Protein AF-Q3LBG8-F1 (afdb_monomer_lite)

Radius of gyration: 11.55 Å; chains: 1; bounding box: 25×23×34 Å

InterPro domains:
  IPR002207 Class I peroxidase [PR00459] (1-25)
  IPR002207 Class I peroxidase [PR00459] (27-52)
  IPR010255 Haem peroxidase superfamily [SSF48113] (3-55)
  IPR044831 Heme-binding peroxidase Ccp1-like [PTHR31356] (1-55)

Secondary structure (DSSP, 8-state):
--SS--S-SSS-TTS-SSHHHHHHHH---TT----HHHHHHHHSHHHHHHHHHH-

Sequence (55 aa):
ERSGFEGPWTSNPLIFDNSYFIELVTGEKEGLLQLPSDKALLADPSFAVYVQKYA

Structure (mmCIF, N/CA/C/O backbone):
data_AF-Q3LBG8-F1
#
_entry.id   AF-Q3LBG8-F1
#
loop_
_atom_site.group_PDB
_atom_site.id
_atom_site.type_symbol
_atom_site.label_atom_id
_atom_site.label_alt_id
_atom_site.label_comp_id
_atom_site.label_asym_id
_atom_site.label_entity_id
_atom_site.label_seq_id
_atom_site.pdbx_PDB_ins_code
_atom_site.Cartn_x
_atom_site.Cartn_y
_atom_site.Cartn_z
_atom_site.occupancy
_atom_site.B_iso_or_equiv
_atom_site.auth_seq_id
_atom_site.auth_comp_id
_atom_site.auth_asym_id
_atom_site.auth_atom_id
_atom_site.pdbx_PDB_model_num
ATOM 1 N N . GLU A 1 1 ? -5.698 0.414 -25.319 1.00 65.75 1 GLU A N 1
ATOM 2 C CA . GLU A 1 1 ? -5.968 0.882 -23.945 1.00 65.75 1 GLU A CA 1
ATOM 3 C C . GLU A 1 1 ? -5.802 -0.289 -22.987 1.00 65.75 1 GLU A C 1
ATOM 5 O O . GLU A 1 1 ? -6.225 -1.382 -23.344 1.00 65.75 1 GLU A O 1
ATOM 10 N N . ARG A 1 2 ? -5.099 -0.112 -21.861 1.00 92.00 2 ARG A N 1
ATOM 11 C CA . ARG A 1 2 ? -4.844 -1.190 -20.882 1.00 92.00 2 ARG A CA 1
ATOM 12 C C . ARG A 1 2 ? -6.025 -1.310 -19.913 1.0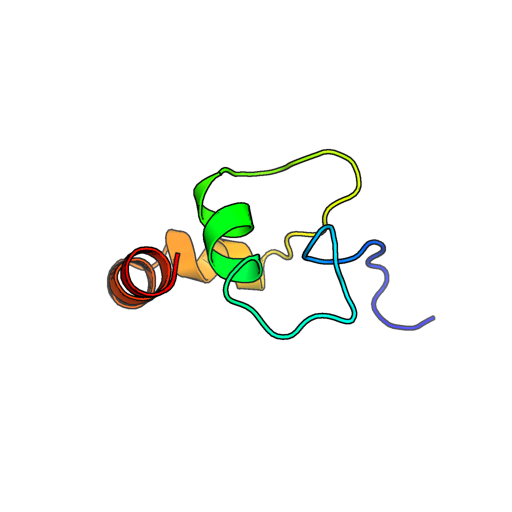0 92.00 2 ARG A C 1
ATOM 14 O O . ARG A 1 2 ? -6.977 -2.015 -20.213 1.00 92.00 2 ARG A O 1
ATOM 21 N N . SER A 1 3 ? -5.973 -0.610 -18.781 1.00 93.38 3 SER A N 1
ATOM 22 C CA . SER A 1 3 ? -7.003 -0.642 -17.733 1.00 93.38 3 SER A CA 1
ATOM 23 C C . SER A 1 3 ? -7.785 0.668 -17.583 1.00 93.38 3 SER A C 1
ATOM 25 O O . SER A 1 3 ? -8.812 0.670 -16.916 1.00 93.38 3 SER A O 1
ATOM 27 N N . GLY A 1 4 ? -7.306 1.776 -18.163 1.00 95.38 4 GLY A N 1
ATOM 28 C CA . GLY A 1 4 ? -7.854 3.118 -17.926 1.00 95.38 4 GLY A CA 1
ATOM 29 C C . GLY A 1 4 ? -7.419 3.763 -16.599 1.00 95.38 4 GLY A C 1
ATOM 30 O O . GLY A 1 4 ? -7.869 4.863 -16.299 1.00 95.38 4 GLY A O 1
ATOM 31 N N . PHE A 1 5 ? -6.545 3.108 -15.824 1.00 94.94 5 PHE A N 1
ATOM 32 C CA . PHE A 1 5 ? -5.918 3.664 -14.619 1.00 94.94 5 PHE A CA 1
ATOM 33 C C . PHE A 1 5 ? -4.449 4.003 -14.879 1.00 94.94 5 PHE A C 1
ATOM 35 O O . PHE A 1 5 ? -3.770 3.295 -15.629 1.00 94.94 5 PHE A O 1
ATOM 42 N N . GLU A 1 6 ? -3.959 5.054 -14.226 1.00 95.19 6 GLU A N 1
ATOM 43 C CA . GLU A 1 6 ? -2.599 5.564 -14.386 1.00 95.19 6 GLU A CA 1
ATOM 44 C C . GLU A 1 6 ? -1.944 5.826 -13.024 1.00 95.19 6 GLU A C 1
ATOM 46 O O . GLU A 1 6 ? -2.618 6.182 -12.059 1.00 95.19 6 GLU A O 1
ATOM 51 N N . GLY A 1 7 ? -0.624 5.644 -12.968 1.00 95.44 7 GLY A N 1
ATOM 52 C CA . GLY A 1 7 ? 0.191 5.859 -11.775 1.00 95.44 7 GLY A CA 1
ATOM 53 C C . GLY A 1 7 ? 0.666 4.560 -11.104 1.00 95.44 7 GLY A C 1
ATOM 54 O O . GLY A 1 7 ? 0.059 3.501 -11.281 1.00 95.44 7 GLY A O 1
ATOM 55 N N . PRO A 1 8 ? 1.789 4.610 -10.368 1.00 97.81 8 PRO A N 1
ATOM 56 C CA . PRO A 1 8 ? 2.278 3.496 -9.563 1.00 97.81 8 PRO A CA 1
ATOM 57 C C . PRO A 1 8 ? 1.577 3.426 -8.198 1.00 97.81 8 PRO A C 1
ATOM 59 O O . PRO A 1 8 ? 1.080 4.425 -7.692 1.00 97.81 8 PRO A O 1
ATOM 62 N N . TRP A 1 9 ? 1.606 2.260 -7.553 1.00 97.81 9 TRP A N 1
ATOM 63 C CA . TRP A 1 9 ? 1.116 2.094 -6.175 1.00 97.81 9 TRP A CA 1
ATOM 64 C C . TRP A 1 9 ? 2.103 2.572 -5.104 1.00 97.81 9 TRP A C 1
ATOM 66 O O . TRP A 1 9 ? 1.712 2.808 -3.966 1.00 97.81 9 TRP A O 1
ATOM 76 N N . THR A 1 10 ? 3.389 2.678 -5.441 1.00 97.75 10 THR A N 1
ATOM 77 C CA . THR A 1 10 ? 4.451 3.079 -4.512 1.00 97.75 10 THR A CA 1
ATOM 78 C C . THR A 1 10 ? 5.386 4.074 -5.190 1.00 97.75 10 THR A C 1
ATOM 80 O O . THR A 1 10 ? 5.523 4.085 -6.416 1.00 97.75 10 THR A O 1
ATOM 83 N N . SER A 1 11 ? 6.089 4.878 -4.393 1.00 96.75 11 SER A N 1
ATOM 84 C CA . SER A 1 11 ? 7.106 5.812 -4.897 1.00 96.75 11 SER A CA 1
ATOM 85 C C . SER A 1 11 ? 8.298 5.107 -5.560 1.00 96.75 11 SER A C 1
ATOM 87 O O . SER A 1 11 ? 9.015 5.719 -6.347 1.00 96.75 11 SER A O 1
ATOM 89 N N . ASN A 1 12 ? 8.503 3.817 -5.264 1.00 96.69 12 ASN A N 1
ATOM 90 C CA . ASN A 1 12 ? 9.589 2.990 -5.785 1.00 96.69 12 ASN A CA 1
ATOM 91 C C . ASN A 1 12 ? 9.024 1.750 -6.514 1.00 96.69 12 ASN A C 1
ATOM 93 O O . ASN A 1 12 ? 9.136 0.637 -6.000 1.00 96.69 12 ASN A O 1
ATOM 97 N N . PRO A 1 13 ? 8.446 1.886 -7.724 1.00 97.12 13 PRO A N 1
ATOM 98 C CA . PRO A 1 13 ? 7.687 0.812 -8.384 1.00 97.12 13 PRO A CA 1
ATOM 99 C C . PRO A 1 13 ? 8.516 -0.415 -8.805 1.00 97.12 13 PRO A C 1
ATOM 101 O O . PRO A 1 13 ? 7.953 -1.422 -9.226 1.00 97.12 13 PRO A O 1
ATOM 104 N N . LEU A 1 14 ? 9.847 -0.335 -8.727 1.00 97.88 14 LEU A N 1
ATOM 105 C CA . LEU A 1 14 ? 10.774 -1.426 -9.050 1.00 97.88 14 LEU A CA 1
ATOM 106 C C . LEU A 1 14 ? 11.368 -2.104 -7.806 1.00 97.88 14 LEU A C 1
ATOM 108 O O . LEU A 1 14 ? 12.183 -3.015 -7.945 1.00 97.88 14 LEU A O 1
ATOM 112 N N . ILE A 1 15 ? 10.994 -1.659 -6.604 1.00 98.38 15 ILE A N 1
ATOM 113 C CA . ILE A 1 15 ? 11.461 -2.228 -5.339 1.00 98.38 15 ILE A CA 1
ATOM 114 C C . ILE A 1 15 ? 10.361 -3.112 -4.757 1.00 98.38 15 ILE A C 1
ATOM 116 O O . ILE A 1 15 ? 9.215 -2.693 -4.622 1.00 98.38 15 ILE A O 1
ATOM 120 N N . PHE A 1 16 ? 10.721 -4.353 -4.424 1.00 98.25 16 PHE A N 1
ATOM 121 C CA . PHE A 1 16 ? 9.830 -5.269 -3.723 1.00 98.25 16 PHE A CA 1
ATOM 122 C C . PHE A 1 16 ? 9.982 -5.067 -2.215 1.00 98.25 16 PHE A C 1
ATOM 124 O O . PHE A 1 16 ? 10.931 -5.556 -1.602 1.00 98.25 16 PHE A O 1
ATOM 131 N N . ASP A 1 17 ? 9.050 -4.323 -1.635 1.00 98.12 17 ASP A N 1
ATOM 132 C CA . ASP A 1 17 ? 8.961 -4.038 -0.208 1.00 98.12 17 ASP A CA 1
ATOM 133 C C . ASP A 1 17 ? 7.487 -3.977 0.236 1.00 98.12 17 ASP A C 1
ATOM 135 O O . ASP A 1 17 ? 6.580 -4.381 -0.498 1.00 98.12 17 ASP A O 1
ATOM 139 N N . ASN A 1 18 ? 7.233 -3.516 1.461 1.00 98.06 18 ASN A N 1
ATOM 140 C CA . ASN A 1 18 ? 5.889 -3.416 2.017 1.00 98.06 18 ASN A CA 1
ATOM 141 C C . ASN A 1 18 ? 5.222 -2.042 1.816 1.00 98.06 18 ASN A C 1
ATOM 143 O O . ASN A 1 18 ? 4.144 -1.802 2.365 1.00 98.06 18 ASN A O 1
ATOM 147 N N . SER A 1 19 ? 5.811 -1.160 0.998 1.00 98.12 19 SER A N 1
ATOM 148 C CA . SER A 1 19 ? 5.321 0.208 0.793 1.00 98.12 19 SER A CA 1
ATOM 149 C C . SER A 1 19 ? 3.879 0.243 0.294 1.00 98.12 19 SER A C 1
ATOM 151 O O . SER A 1 19 ? 3.148 1.156 0.643 1.00 98.12 19 SER A O 1
ATOM 153 N N . TYR A 1 20 ? 3.425 -0.769 -0.454 1.00 98.25 20 TYR A N 1
ATOM 154 C CA . TYR A 1 20 ? 2.023 -0.878 -0.874 1.00 98.25 20 TYR A CA 1
ATOM 155 C C . TYR A 1 20 ? 1.044 -0.787 0.311 1.00 98.25 20 TYR A C 1
ATOM 157 O O . TYR A 1 20 ? 0.077 -0.031 0.258 1.00 98.25 20 TYR A O 1
ATOM 165 N N . PHE A 1 21 ? 1.303 -1.528 1.394 1.00 98.31 21 PHE A N 1
ATOM 166 C CA . PHE A 1 21 ? 0.422 -1.543 2.562 1.00 98.31 21 PHE A CA 1
ATOM 167 C C . PHE A 1 21 ? 0.546 -0.254 3.377 1.00 98.31 21 PHE A C 1
ATOM 169 O O . PHE A 1 21 ? -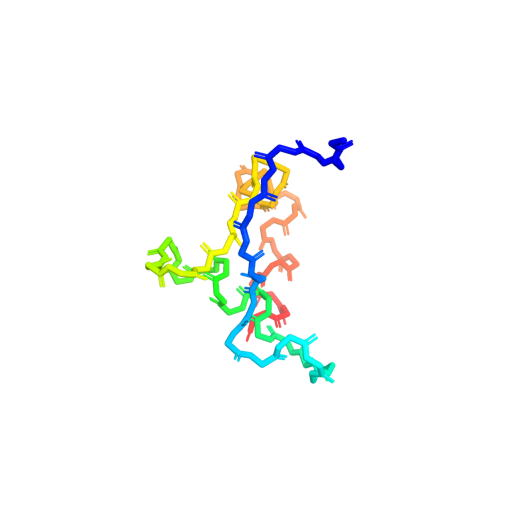0.469 0.266 3.835 1.00 98.31 21 PHE A O 1
ATOM 176 N N . ILE A 1 22 ? 1.760 0.297 3.497 1.00 97.62 22 ILE A N 1
ATOM 177 C CA . ILE A 1 22 ? 1.997 1.596 4.144 1.00 97.62 22 ILE A CA 1
ATOM 178 C C . ILE A 1 22 ? 1.200 2.691 3.430 1.00 97.62 22 ILE A C 1
ATOM 180 O O . ILE A 1 22 ? 0.440 3.417 4.069 1.00 97.62 22 ILE A O 1
ATOM 184 N N . GLU A 1 23 ? 1.326 2.780 2.105 1.00 97.56 23 GLU A N 1
ATOM 185 C CA . GLU A 1 23 ? 0.621 3.771 1.293 1.00 97.56 23 GLU A CA 1
ATOM 186 C C . GLU A 1 23 ? -0.897 3.610 1.412 1.00 97.56 23 GLU A C 1
ATOM 188 O O . GLU A 1 23 ? -1.607 4.596 1.627 1.00 97.56 23 GLU A O 1
ATOM 193 N N . LEU A 1 24 ? -1.391 2.368 1.394 1.00 96.88 24 LEU A N 1
ATOM 194 C CA . LEU A 1 24 ? -2.807 2.067 1.582 1.00 96.88 24 LEU A CA 1
ATOM 195 C C . LEU A 1 24 ? -3.326 2.567 2.943 1.00 96.88 24 LEU A C 1
ATOM 197 O O . LEU A 1 24 ? -4.362 3.226 2.986 1.00 96.88 24 LEU A O 1
ATOM 201 N N . VAL A 1 25 ? -2.595 2.332 4.041 1.00 96.38 25 VAL A N 1
ATOM 202 C CA . VAL A 1 25 ? -2.969 2.802 5.393 1.00 96.38 25 VAL A CA 1
ATOM 203 C C . VAL A 1 25 ? -2.893 4.326 5.521 1.00 96.38 25 VAL A C 1
ATOM 205 O O . VAL A 1 25 ? -3.725 4.918 6.210 1.00 96.38 25 VAL A O 1
ATOM 208 N N . THR A 1 26 ? -1.931 4.981 4.864 1.00 95.44 26 THR A N 1
ATOM 209 C CA . THR A 1 26 ? -1.789 6.448 4.926 1.00 95.44 26 THR A CA 1
ATOM 210 C C . THR A 1 26 ? -2.837 7.214 4.116 1.00 95.44 26 THR A C 1
ATOM 212 O O . THR A 1 26 ? -3.000 8.414 4.333 1.00 95.44 26 THR A O 1
ATOM 215 N N . GLY A 1 27 ? -3.567 6.534 3.230 1.00 93.00 27 GLY A N 1
ATOM 216 C CA . GLY A 1 27 ? -4.594 7.132 2.378 1.00 93.00 27 GLY A CA 1
ATOM 217 C C . GLY A 1 27 ? -4.055 7.664 1.048 1.00 93.00 27 GLY A C 1
ATOM 218 O O . GLY A 1 27 ? -2.910 7.422 0.675 1.00 93.00 27 GLY A O 1
ATOM 219 N N . GLU A 1 28 ? -4.916 8.351 0.296 1.00 93.56 28 GLU A N 1
ATOM 220 C CA . GLU A 1 28 ? -4.592 8.826 -1.052 1.00 93.56 28 GLU A CA 1
ATOM 221 C C . GLU A 1 28 ? -3.503 9.907 -1.042 1.00 93.56 28 GLU A C 1
ATOM 223 O O . GLU A 1 28 ? -3.555 10.861 -0.262 1.00 93.56 28 GLU A O 1
ATOM 228 N N . LYS A 1 29 ? -2.543 9.783 -1.964 1.00 94.00 29 LYS A N 1
ATOM 229 C CA . LYS A 1 29 ? -1.483 10.767 -2.207 1.00 94.00 29 LYS A CA 1
ATOM 230 C C . LYS A 1 29 ? -1.418 11.095 -3.690 1.00 94.00 29 LYS A C 1
ATOM 232 O O . LYS A 1 29 ? -1.636 10.231 -4.537 1.00 94.00 29 LYS A O 1
ATOM 237 N N . GLU A 1 30 ? -1.100 12.346 -4.004 1.00 93.69 30 GLU A N 1
ATOM 238 C CA . GLU A 1 30 ? -0.921 12.782 -5.387 1.00 93.69 30 GLU A CA 1
ATOM 239 C C . GLU A 1 30 ? 0.178 11.956 -6.076 1.00 93.69 30 GLU A C 1
ATOM 241 O O . GLU A 1 30 ? 1.254 11.739 -5.519 1.00 93.69 30 GLU A O 1
ATOM 246 N N . GLY A 1 31 ? -0.110 11.468 -7.284 1.00 94.06 31 GLY A N 1
ATOM 247 C CA . GLY A 1 31 ? 0.817 10.649 -8.066 1.00 94.06 31 GLY A CA 1
ATOM 248 C C . GLY A 1 31 ? 0.865 9.164 -7.691 1.00 94.06 31 GLY A C 1
ATOM 249 O O . GLY A 1 31 ? 1.536 8.415 -8.400 1.00 94.06 31 GLY A O 1
ATOM 250 N N . LEU A 1 32 ? 0.152 8.721 -6.647 1.00 96.94 32 LEU A N 1
ATOM 251 C CA . LEU A 1 32 ? 0.022 7.304 -6.297 1.00 96.94 32 LEU A CA 1
ATOM 252 C C . LEU A 1 32 ? -1.381 6.772 -6.594 1.00 96.94 32 LEU A C 1
ATOM 254 O O . LEU A 1 32 ? -2.395 7.432 -6.371 1.00 96.94 32 LEU A O 1
ATOM 258 N N . LEU A 1 33 ? -1.425 5.544 -7.097 1.00 97.44 33 LEU A N 1
ATOM 259 C CA . LEU A 1 33 ? -2.643 4.846 -7.472 1.00 97.44 33 LEU A CA 1
ATOM 260 C C . LEU A 1 33 ? -3.199 4.048 -6.288 1.00 97.44 33 LEU A C 1
ATOM 262 O O . LEU A 1 33 ? -2.483 3.277 -5.652 1.00 97.44 33 LEU A O 1
ATOM 266 N N . GLN A 1 34 ? -4.505 4.173 -6.053 1.00 97.25 34 GLN A N 1
ATOM 267 C CA . GLN A 1 34 ? -5.279 3.244 -5.228 1.00 97.25 34 GLN A CA 1
ATOM 268 C C . GLN A 1 34 ? -6.568 2.874 -5.958 1.00 97.25 34 GLN A C 1
ATOM 270 O O . GLN A 1 34 ? -7.469 3.701 -6.131 1.00 97.25 34 GLN A O 1
ATOM 275 N N . LEU A 1 35 ? -6.672 1.620 -6.387 1.00 97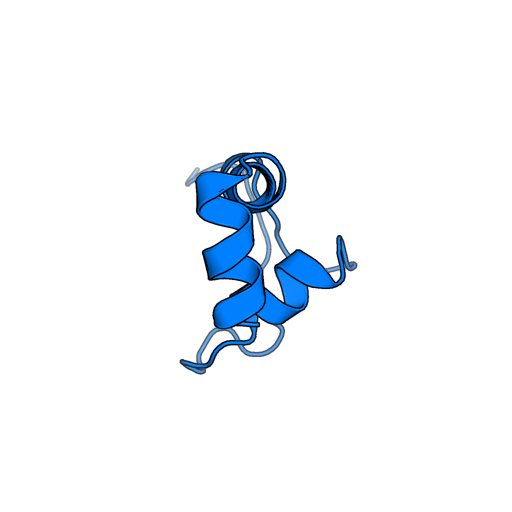.25 35 LEU A N 1
ATOM 276 C CA . LEU A 1 35 ? -7.862 1.104 -7.051 1.00 97.25 35 LEU A CA 1
ATOM 277 C C . LEU A 1 35 ? 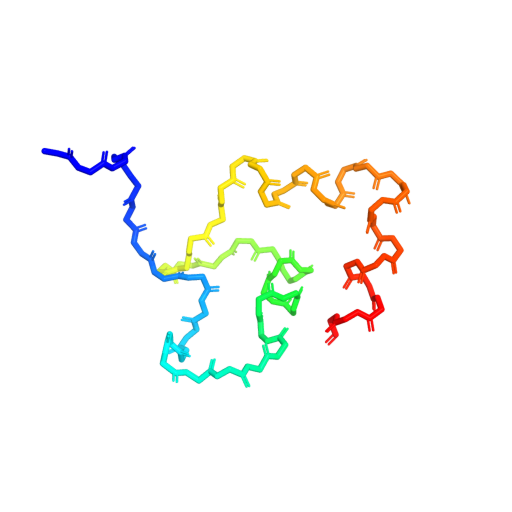-8.999 0.862 -6.046 1.00 97.25 35 LEU A C 1
ATOM 279 O O . LEU A 1 35 ? -8.757 0.667 -4.851 1.00 97.25 35 LEU A O 1
ATOM 283 N N . PRO A 1 36 ? -10.259 0.778 -6.516 1.00 97.44 36 PRO A N 1
ATOM 284 C CA . PRO A 1 36 ? -11.377 0.356 -5.670 1.00 97.44 36 PRO A CA 1
ATOM 285 C C . PRO A 1 36 ? -11.145 -1.002 -4.987 1.00 97.44 36 PRO A C 1
ATOM 287 O O . PRO A 1 36 ? -11.564 -1.194 -3.849 1.00 97.44 36 PRO A O 1
ATOM 290 N N . SER A 1 37 ? -10.444 -1.924 -5.657 1.00 97.81 37 SER A N 1
ATOM 291 C CA . SER A 1 37 ? -10.050 -3.222 -5.097 1.00 97.81 37 SER A CA 1
ATOM 292 C C . SER A 1 37 ? -9.079 -3.094 -3.927 1.00 97.81 37 SER A C 1
ATOM 294 O O . SER A 1 37 ? -9.197 -3.837 -2.958 1.00 97.81 37 SER A O 1
ATOM 296 N N . ASP A 1 38 ? -8.152 -2.140 -3.993 1.00 97.94 38 ASP A N 1
ATOM 297 C CA . ASP A 1 38 ? -7.127 -1.946 -2.966 1.00 97.94 38 ASP A CA 1
ATOM 298 C C . ASP A 1 38 ? -7.786 -1.393 -1.699 1.00 97.94 38 ASP A C 1
ATOM 300 O O . ASP A 1 38 ? -7.596 -1.906 -0.598 1.00 97.94 38 ASP A O 1
ATOM 304 N N . LYS A 1 39 ? -8.682 -0.414 -1.868 1.00 97.25 39 LYS A N 1
ATOM 305 C CA . LYS A 1 39 ? -9.467 0.174 -0.772 1.00 97.25 39 LYS A CA 1
ATOM 306 C C . LYS A 1 39 ? -10.414 -0.826 -0.112 1.00 97.25 39 LYS A C 1
ATOM 308 O O . LYS A 1 39 ? -10.669 -0.723 1.087 1.00 97.25 39 LYS A O 1
ATOM 313 N N . ALA A 1 40 ? -10.913 -1.812 -0.860 1.00 98.12 40 ALA A N 1
ATOM 314 C CA . ALA A 1 40 ? -11.757 -2.865 -0.301 1.00 98.12 40 ALA A CA 1
ATOM 315 C C . ALA A 1 40 ? -11.034 -3.681 0.789 1.00 98.12 40 ALA A C 1
ATOM 317 O O . ALA A 1 40 ? -11.686 -4.152 1.719 1.00 98.12 40 ALA A O 1
ATOM 318 N N . LEU A 1 41 ? -9.698 -3.782 0.736 1.00 98.00 41 LEU A N 1
ATOM 319 C CA . LEU A 1 41 ? -8.898 -4.467 1.760 1.00 98.00 41 LEU A CA 1
ATOM 320 C C . LEU A 1 41 ? -8.944 -3.764 3.124 1.00 98.00 41 LEU A C 1
ATOM 322 O O . LEU A 1 41 ? -8.808 -4.424 4.149 1.00 98.00 41 LEU A O 1
ATOM 326 N N . LEU A 1 42 ? -9.126 -2.440 3.143 1.00 95.62 42 LEU A N 1
ATOM 327 C CA . LEU A 1 42 ? -9.303 -1.668 4.377 1.00 95.62 42 LEU A CA 1
ATOM 328 C C . LEU A 1 42 ? -10.748 -1.702 4.881 1.00 95.62 42 LEU A C 1
ATOM 330 O O . LEU A 1 42 ? -10.978 -1.630 6.085 1.00 95.62 42 LEU A O 1
ATOM 334 N N . ALA A 1 43 ? -11.713 -1.772 3.962 1.00 95.75 43 ALA A N 1
ATOM 335 C CA . ALA A 1 43 ? -13.132 -1.763 4.297 1.00 95.75 43 ALA A CA 1
ATOM 336 C C . ALA A 1 43 ? -13.604 -3.093 4.905 1.00 95.75 43 ALA A C 1
ATOM 338 O O . ALA A 1 43 ? -14.486 -3.093 5.763 1.00 95.75 43 ALA A O 1
ATOM 339 N N . ASP A 1 44 ? -13.033 -4.219 4.468 1.00 97.75 44 ASP A N 1
ATOM 340 C CA . ASP A 1 44 ? -13.367 -5.538 4.999 1.00 97.75 44 ASP A CA 1
ATOM 341 C C . ASP A 1 44 ? -12.595 -5.831 6.305 1.00 97.75 44 ASP A C 1
ATOM 343 O O . ASP A 1 44 ? -11.362 -5.877 6.288 1.00 97.75 44 ASP A O 1
ATOM 347 N N . PRO A 1 45 ? -13.275 -6.091 7.440 1.00 97.50 45 PRO A N 1
ATOM 348 C CA . PRO A 1 45 ? -12.605 -6.348 8.717 1.00 97.50 45 PRO A CA 1
ATOM 349 C C . PRO A 1 45 ? -11.674 -7.568 8.711 1.00 97.50 45 PRO A C 1
ATOM 351 O O . PRO A 1 45 ? -10.688 -7.590 9.450 1.00 97.50 45 PRO A O 1
ATOM 354 N N . SER A 1 46 ? -11.968 -8.581 7.892 1.00 97.94 46 SER A N 1
ATOM 355 C CA . SER A 1 46 ? -11.158 -9.800 7.791 1.00 97.94 46 SER A CA 1
ATOM 356 C C . SER A 1 46 ? -9.872 -9.557 7.004 1.00 97.94 46 SER A C 1
ATOM 358 O O . SER A 1 46 ? -8.876 -10.234 7.250 1.00 97.94 46 SER A O 1
ATOM 360 N N . PHE A 1 47 ? -9.861 -8.588 6.083 1.00 98.00 47 PHE A N 1
ATOM 361 C CA . PHE A 1 47 ? -8.659 -8.190 5.344 1.00 98.00 47 PHE A CA 1
ATOM 362 C C . PHE A 1 47 ? -7.873 -7.071 6.023 1.00 98.00 47 PHE A C 1
ATOM 364 O O . PHE A 1 47 ? -6.640 -7.096 5.987 1.00 98.00 47 PHE A O 1
ATOM 371 N N . ALA A 1 48 ? -8.546 -6.157 6.720 1.00 97.44 48 ALA A N 1
ATOM 372 C CA . ALA A 1 48 ? -7.913 -5.023 7.386 1.00 97.44 48 ALA A CA 1
ATOM 373 C C . ALA A 1 48 ? -6.817 -5.459 8.373 1.00 97.44 48 ALA A C 1
ATOM 375 O O . ALA A 1 48 ? -5.770 -4.817 8.460 1.00 97.44 48 ALA A O 1
ATOM 376 N N . VAL A 1 49 ? -7.000 -6.593 9.061 1.00 98.06 49 VAL A N 1
ATOM 377 C CA . VAL A 1 49 ? -5.979 -7.161 9.961 1.00 98.06 49 VAL A CA 1
ATOM 378 C C . VAL A 1 49 ? -4.678 -7.521 9.240 1.00 98.06 49 VAL A C 1
ATOM 380 O O . VAL A 1 49 ? -3.602 -7.384 9.817 1.00 98.06 49 VAL A O 1
ATOM 383 N N . TYR A 1 50 ? -4.749 -7.950 7.978 1.00 98.31 50 TYR A N 1
ATOM 384 C CA . TYR A 1 50 ? -3.567 -8.260 7.176 1.00 98.31 50 TYR A CA 1
ATOM 385 C C . TYR A 1 50 ? -2.926 -6.998 6.615 1.00 98.31 50 TYR A C 1
ATOM 387 O O . TYR A 1 50 ? -1.703 -6.903 6.611 1.00 98.31 50 TYR A O 1
ATOM 395 N N . VAL A 1 51 ? -3.730 -6.010 6.216 1.00 97.94 51 VAL A N 1
ATOM 396 C CA . VAL A 1 51 ? -3.211 -4.704 5.790 1.00 97.94 51 VAL A CA 1
ATOM 397 C C . VAL A 1 51 ? -2.391 -4.068 6.912 1.00 97.94 51 VAL A C 1
ATOM 399 O O . VAL A 1 51 ? -1.254 -3.679 6.682 1.00 97.94 51 VAL A O 1
ATOM 402 N N . GLN A 1 52 ? -2.909 -4.062 8.142 1.00 96.62 52 GLN A N 1
ATOM 403 C CA . GLN A 1 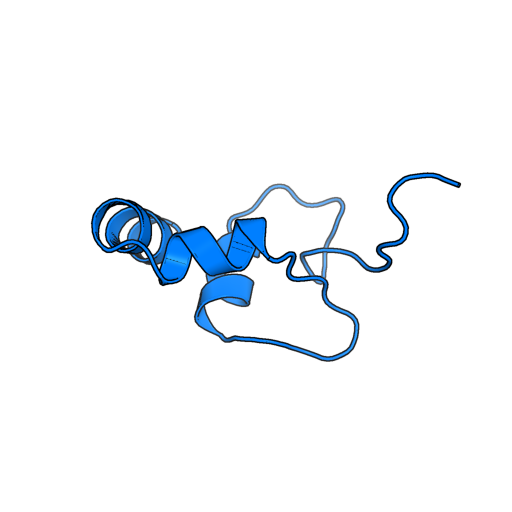52 ? -2.187 -3.540 9.310 1.00 96.62 52 GLN A CA 1
ATOM 404 C C . GLN A 1 52 ? -0.969 -4.384 9.704 1.00 96.62 52 GLN A C 1
ATOM 406 O O . GLN A 1 52 ? -0.015 -3.863 10.263 1.00 96.62 52 GLN A O 1
ATOM 411 N N . LYS A 1 53 ? -0.989 -5.695 9.440 1.00 98.19 53 LYS A N 1
ATOM 412 C CA . LYS A 1 53 ? 0.142 -6.585 9.739 1.00 98.19 53 LYS A CA 1
ATOM 413 C C . LYS A 1 53 ? 1.320 -6.381 8.786 1.00 98.19 53 LYS A C 1
ATOM 415 O O . LYS A 1 53 ? 2.454 -6.657 9.173 1.00 98.19 53 LYS A O 1
ATOM 420 N N . TYR A 1 54 ? 1.037 -6.025 7.536 1.00 97.75 54 TYR A N 1
ATOM 421 C CA . TYR A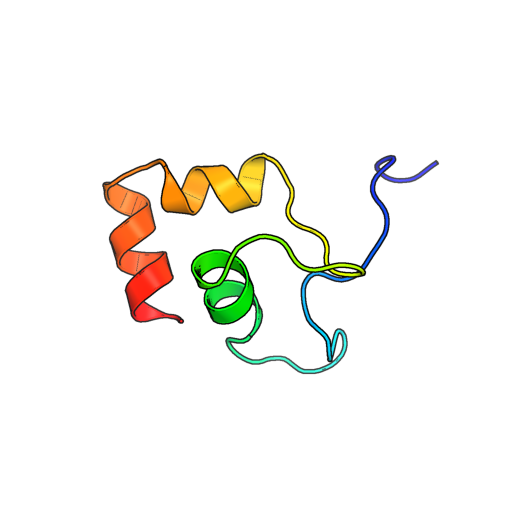 1 54 ? 2.050 -5.903 6.494 1.00 97.75 54 TYR A CA 1
ATOM 422 C C . TYR A 1 54 ? 2.469 -4.460 6.217 1.00 97.75 54 TYR A C 1
ATOM 424 O O . TYR A 1 54 ? 3.523 -4.279 5.615 1.00 97.75 54 TYR A O 1
ATOM 432 N N . ALA A 1 55 ? 1.696 -3.464 6.654 1.00 94.00 55 ALA A N 1
ATOM 433 C CA . ALA A 1 55 ? 2.140 -2.071 6.720 1.00 94.00 55 ALA A CA 1
ATOM 434 C C . ALA A 1 55 ? 3.291 -1.918 7.727 1.00 94.00 55 ALA A C 1
ATOM 436 O O . ALA A 1 55 ? 4.287 -1.252 7.368 1.00 94.00 55 ALA A O 1
#

Organism: Pinus pinea (NCBI:txid3346)

Foldseek 3Di:
DPPPDDAAQAPCNPDPALRNLVSLVVDDDPRHDDDPVNVVLCVDPVNVVVSVVSD

pLDDT: mean 96.18, std 4.45, range [65.75, 98.38]